Protein AF-A0A6J6ZXG2-F1 (afdb_monomer)

pLDDT: mean 85.31, std 15.91, range [38.53, 98.56]

Radius of gyration: 16.5 Å; Cα contacts (8 Å, |Δi|>4): 169; chains: 1; bounding box: 36×50×35 Å

InterPro domains:
  IPR010708 5'(3')-deoxyribonucleotidase [PF06941] (1-113)
  IPR023214 HAD superfamily [G3DSA:3.40.50.1000] (1-122)
  IPR036412 HAD-like superfamily [SSF56784] (2-113)

Structure (mmCIF, N/CA/C/O backbone):
data_AF-A0A6J6ZXG2-F1
#
_entry.id   AF-A0A6J6ZXG2-F1
#
loop_
_atom_site.group_PDB
_atom_site.id
_atom_site.type_symbol
_atom_site.label_atom_id
_atom_site.label_alt_id
_atom_site.label_comp_id
_atom_site.label_asym_id
_atom_site.label_entity_id
_atom_site.label_seq_id
_atom_site.pdbx_PDB_ins_code
_atom_site.Cartn_x
_atom_site.Cartn_y
_atom_site.Cartn_z
_atom_site.occupancy
_atom_site.B_iso_or_equiv
_atom_site.auth_seq_id
_atom_site.auth_comp_id
_atom_site.auth_asym_id
_atom_site.auth_atom_id
_atom_site.pdbx_PDB_model_num
ATOM 1 N N . MET A 1 1 ? 4.077 7.804 -15.027 1.00 80.56 1 MET A N 1
ATOM 2 C CA . MET A 1 1 ? 2.765 7.147 -14.820 1.00 80.56 1 MET A CA 1
ATOM 3 C C . MET A 1 1 ? 1.896 8.052 -13.951 1.00 80.56 1 MET A C 1
ATOM 5 O O . MET A 1 1 ? 2.449 8.651 -13.032 1.00 80.56 1 MET A O 1
ATOM 9 N N . PRO A 1 2 ? 0.600 8.247 -14.235 1.00 90.69 2 PRO A N 1
ATOM 10 C CA . PRO A 1 2 ? -0.290 8.918 -13.288 1.00 90.69 2 PRO A CA 1
ATOM 11 C C . PRO A 1 2 ? -0.498 8.045 -12.041 1.00 90.69 2 PRO A C 1
ATOM 13 O O . PRO A 1 2 ? -0.442 6.820 -12.131 1.00 90.69 2 PRO A O 1
ATOM 16 N N . ALA A 1 3 ? -0.691 8.671 -10.882 1.00 93.00 3 ALA A N 1
ATOM 17 C CA . ALA A 1 3 ? -1.153 7.956 -9.695 1.00 93.00 3 ALA A CA 1
ATOM 18 C C . ALA A 1 3 ? -2.646 7.631 -9.851 1.00 93.00 3 ALA A C 1
ATOM 20 O O . ALA A 1 3 ? -3.357 8.350 -10.556 1.00 93.00 3 ALA A O 1
ATOM 21 N N . LEU A 1 4 ? -3.104 6.556 -9.208 1.00 94.56 4 LEU A N 1
ATOM 22 C CA . LEU A 1 4 ? -4.536 6.276 -9.103 1.00 94.56 4 LEU A CA 1
ATOM 23 C C . LEU A 1 4 ? -5.219 7.394 -8.310 1.00 94.56 4 LEU A C 1
ATOM 25 O O . LEU A 1 4 ? -4.625 7.972 -7.402 1.00 94.56 4 LEU A O 1
ATOM 29 N N . GLU A 1 5 ? -6.462 7.701 -8.654 1.00 95.88 5 GLU A N 1
ATOM 30 C CA . GLU A 1 5 ? -7.222 8.749 -7.977 1.00 95.88 5 GLU A CA 1
ATOM 31 C C . GLU A 1 5 ? -7.366 8.454 -6.474 1.00 95.88 5 GLU A C 1
ATOM 33 O O . GLU A 1 5 ? -7.601 7.312 -6.072 1.00 95.88 5 GLU A O 1
ATOM 38 N N . GLY A 1 6 ? -7.173 9.481 -5.642 1.00 95.69 6 GLY A N 1
ATOM 39 C CA . GLY A 1 6 ? -7.339 9.407 -4.187 1.00 95.69 6 GLY A CA 1
ATOM 40 C C . GLY A 1 6 ? -6.276 8.610 -3.419 1.00 95.69 6 GLY A C 1
ATOM 41 O O . GLY A 1 6 ? -6.332 8.585 -2.193 1.00 95.69 6 GLY A O 1
ATOM 42 N N . VAL A 1 7 ? -5.294 7.986 -4.087 1.00 97.19 7 VAL A N 1
ATOM 43 C CA . VAL A 1 7 ? -4.302 7.121 -3.415 1.00 97.19 7 VAL A CA 1
ATOM 44 C C . VAL A 1 7 ? -3.471 7.853 -2.367 1.00 97.19 7 VAL A C 1
ATOM 46 O O . VAL A 1 7 ? -3.298 7.348 -1.262 1.00 97.19 7 VAL A O 1
ATOM 49 N N . SER A 1 8 ? -2.959 9.041 -2.699 1.00 96.94 8 SER A N 1
ATOM 50 C CA . SER A 1 8 ? -2.106 9.808 -1.788 1.00 96.94 8 SER A CA 1
ATOM 51 C C . SER A 1 8 ? -2.895 10.200 -0.539 1.00 96.94 8 SER A C 1
ATOM 53 O O . SER A 1 8 ? -2.462 9.916 0.575 1.00 96.94 8 SER A O 1
ATOM 55 N N . ASP A 1 9 ? -4.098 10.745 -0.724 1.00 96.56 9 ASP A N 1
ATOM 56 C CA . ASP A 1 9 ? -4.957 11.178 0.376 1.00 96.56 9 ASP A CA 1
ATOM 57 C C . ASP A 1 9 ? -5.374 10.030 1.297 1.00 96.56 9 ASP A C 1
ATOM 59 O O . ASP A 1 9 ? -5.285 10.167 2.517 1.00 96.56 9 ASP A O 1
ATOM 63 N N . ALA A 1 10 ? -5.791 8.897 0.725 1.00 97.25 10 ALA A N 1
ATOM 64 C CA . ALA A 1 10 ? -6.176 7.714 1.489 1.00 97.25 10 ALA A CA 1
ATOM 65 C C . ALA A 1 10 ? -5.000 7.177 2.315 1.00 97.25 10 ALA A C 1
ATOM 67 O O . ALA A 1 10 ? -5.130 6.935 3.514 1.00 97.25 10 ALA A O 1
ATOM 68 N N . LEU A 1 11 ? -3.820 7.046 1.702 1.00 97.06 11 LEU A N 1
ATOM 69 C CA . LEU A 1 11 ? -2.632 6.556 2.398 1.00 97.06 11 LEU A CA 1
ATOM 70 C C . LEU A 1 11 ? -2.146 7.528 3.483 1.00 97.06 11 LEU A C 1
ATOM 72 O O . LEU A 1 11 ? -1.663 7.073 4.520 1.00 97.06 11 LEU A O 1
ATOM 76 N N . TRP A 1 12 ? -2.294 8.844 3.295 1.00 96.25 12 TRP A N 1
ATOM 77 C CA . TRP A 1 12 ? -1.986 9.821 4.343 1.00 96.25 12 TRP A CA 1
ATOM 78 C C . TRP A 1 12 ? -2.951 9.732 5.515 1.00 96.25 12 TRP A C 1
ATOM 80 O O . TRP A 1 12 ? -2.485 9.685 6.649 1.00 96.25 12 TRP A O 1
ATOM 90 N N . ARG A 1 13 ? -4.263 9.634 5.266 1.00 94.94 13 ARG A N 1
ATOM 91 C CA . ARG A 1 13 ? -5.254 9.450 6.339 1.00 94.94 13 ARG A CA 1
ATOM 92 C C . ARG A 1 13 ? -4.998 8.170 7.132 1.00 94.94 13 ARG A C 1
ATOM 94 O O . ARG A 1 13 ? -4.967 8.215 8.358 1.00 94.94 13 ARG A O 1
ATOM 101 N N . LEU A 1 14 ? -4.711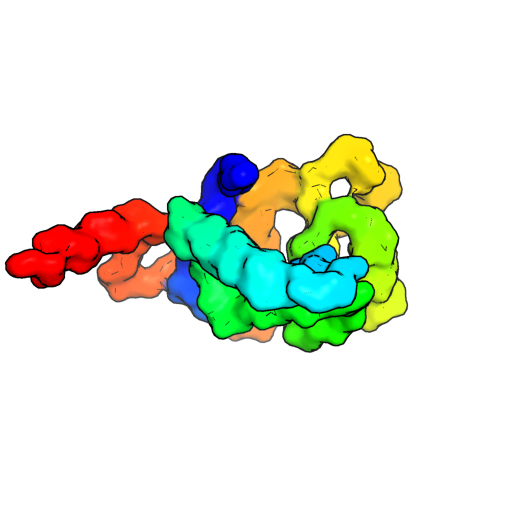 7.062 6.448 1.00 95.56 14 LEU A N 1
ATOM 102 C CA . LEU A 1 14 ? -4.324 5.807 7.097 1.00 95.56 14 LEU A CA 1
ATOM 103 C C . LEU A 1 14 ? -3.026 5.960 7.905 1.00 95.56 14 LEU A C 1
ATOM 105 O O . LEU A 1 14 ? -2.964 5.532 9.056 1.00 95.56 14 LEU A O 1
ATOM 109 N N . SER A 1 15 ? -2.000 6.606 7.341 1.00 94.56 15 SER A N 1
ATOM 110 C CA . SER A 1 15 ? -0.741 6.855 8.051 1.00 94.56 15 SER A CA 1
ATOM 111 C C . SER A 1 15 ? -0.930 7.744 9.282 1.00 94.56 15 SER A C 1
ATOM 113 O O . SER A 1 15 ? -0.265 7.511 10.290 1.00 94.56 15 SER A O 1
ATOM 115 N N . ASP A 1 16 ? -1.778 8.768 9.206 1.00 91.25 16 ASP A N 1
ATOM 116 C CA . ASP A 1 16 ? -2.064 9.678 10.320 1.00 91.25 16 ASP A CA 1
ATOM 117 C C . ASP A 1 16 ? -2.882 8.983 11.413 1.00 91.25 16 ASP A C 1
ATOM 119 O O . ASP A 1 16 ? -2.684 9.250 12.595 1.00 91.25 16 ASP A O 1
ATOM 123 N N . ALA A 1 17 ? -3.730 8.024 11.041 1.00 89.44 17 ALA A N 1
ATOM 124 C CA . ALA A 1 17 ? -4.425 7.143 11.974 1.00 89.44 17 ALA A CA 1
ATOM 125 C C . ALA A 1 17 ? -3.525 6.032 12.565 1.00 89.44 17 ALA A C 1
ATOM 127 O O . ALA A 1 17 ? -3.983 5.212 13.360 1.00 89.44 17 ALA A O 1
ATOM 128 N N . GLY A 1 18 ? -2.234 6.005 12.212 1.00 90.81 18 GLY A N 1
ATOM 129 C CA . GLY A 1 18 ? -1.239 5.095 12.784 1.00 90.81 18 GLY A CA 1
ATOM 130 C C . GLY A 1 18 ? -1.018 3.796 12.007 1.00 90.81 18 GLY A C 1
ATOM 131 O O . GLY A 1 18 ? -0.280 2.933 12.481 1.00 90.81 18 GLY A O 1
ATOM 132 N N . VAL A 1 19 ? -1.600 3.642 10.813 1.00 94.31 19 VAL A N 1
ATOM 133 C CA . VAL A 1 19 ? -1.341 2.479 9.951 1.00 94.31 19 VAL A CA 1
ATOM 134 C C . VAL A 1 19 ? 0.076 2.556 9.382 1.00 94.31 19 VAL A C 1
ATOM 136 O O . VAL A 1 19 ? 0.489 3.560 8.797 1.00 94.31 19 VAL A O 1
ATOM 139 N N . TRP A 1 20 ? 0.833 1.467 9.519 1.00 94.94 20 TRP A N 1
ATOM 140 C CA . TRP A 1 20 ? 2.178 1.361 8.960 1.00 94.94 20 TRP A CA 1
ATOM 141 C C . TRP A 1 20 ? 2.128 1.010 7.468 1.00 94.94 20 TRP A C 1
ATOM 143 O O . TRP A 1 20 ? 1.871 -0.133 7.093 1.00 94.94 20 TRP A O 1
ATOM 153 N N . ILE A 1 21 ? 2.395 1.988 6.601 1.00 96.12 21 ILE A N 1
ATOM 154 C CA . ILE A 1 21 ? 2.360 1.789 5.146 1.00 96.12 21 ILE A CA 1
ATOM 155 C C . ILE A 1 21 ? 3.712 1.281 4.631 1.00 96.12 21 ILE A C 1
ATOM 157 O O . ILE A 1 21 ? 4.736 1.957 4.766 1.00 96.12 21 ILE A O 1
ATOM 161 N N . ARG A 1 22 ? 3.710 0.110 3.983 1.00 95.25 22 ARG A N 1
ATOM 162 C CA . ARG A 1 22 ? 4.871 -0.481 3.299 1.00 95.25 22 ARG A CA 1
ATOM 163 C C . ARG A 1 22 ? 4.575 -0.676 1.815 1.00 95.25 22 ARG A C 1
ATOM 165 O O . ARG A 1 22 ? 3.587 -1.310 1.456 1.00 95.25 22 ARG A O 1
ATOM 172 N N . ILE A 1 23 ? 5.463 -0.188 0.951 1.00 94.94 23 ILE A N 1
ATOM 173 C CA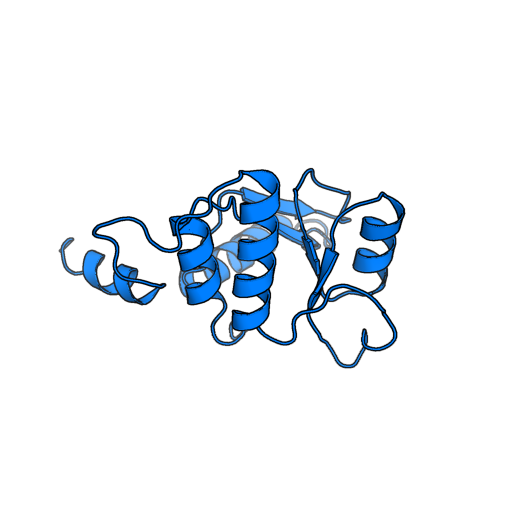 . ILE A 1 23 ? 5.377 -0.394 -0.498 1.00 94.94 23 ILE A CA 1
ATOM 174 C C . ILE A 1 23 ? 6.200 -1.623 -0.880 1.00 94.94 23 ILE A C 1
ATOM 176 O O . ILE A 1 23 ? 7.405 -1.677 -0.648 1.00 94.94 23 ILE A O 1
ATOM 180 N N . VAL A 1 24 ? 5.561 -2.612 -1.503 1.00 91.75 24 VAL A N 1
ATOM 181 C CA . VAL A 1 24 ? 6.213 -3.852 -1.949 1.00 91.75 24 VAL A CA 1
ATOM 182 C C . VAL A 1 24 ? 6.149 -3.942 -3.466 1.00 91.75 24 VAL A C 1
ATOM 184 O O . VAL A 1 24 ? 5.068 -4.032 -4.048 1.00 91.75 24 VAL A O 1
ATOM 187 N N . THR A 1 25 ? 7.304 -3.942 -4.138 1.00 88.56 25 THR A N 1
ATOM 188 C CA . THR A 1 25 ? 7.342 -3.893 -5.604 1.00 88.56 25 THR A CA 1
ATOM 189 C C . THR A 1 25 ? 8.315 -4.892 -6.228 1.00 88.56 25 THR A C 1
ATOM 191 O O . THR A 1 25 ? 9.438 -5.101 -5.765 1.00 88.56 25 THR A O 1
ATOM 194 N N . HIS A 1 26 ? 7.869 -5.514 -7.321 1.00 83.31 26 HIS A N 1
ATOM 195 C CA . HIS A 1 26 ? 8.642 -6.479 -8.095 1.00 83.31 26 HIS A CA 1
ATOM 196 C C . HIS A 1 26 ? 9.358 -5.782 -9.256 1.00 83.31 26 HIS A C 1
ATOM 198 O O . HIS A 1 26 ? 8.913 -5.843 -10.401 1.00 83.31 26 HIS A O 1
ATOM 204 N N . ARG A 1 27 ? 10.422 -5.036 -8.948 1.00 80.50 27 ARG A N 1
ATOM 205 C CA . ARG A 1 27 ? 11.105 -4.185 -9.939 1.00 80.50 27 ARG A CA 1
ATOM 206 C C . ARG A 1 27 ? 12.572 -4.539 -10.183 1.00 80.50 27 ARG A C 1
ATOM 208 O O . ARG A 1 27 ? 13.128 -4.088 -11.176 1.00 80.50 27 ARG A O 1
ATOM 215 N N . LEU A 1 28 ? 13.193 -5.402 -9.376 1.00 80.56 28 LEU A N 1
ATOM 216 C CA . LEU A 1 28 ? 14.591 -5.827 -9.581 1.00 80.56 28 LEU A CA 1
ATOM 217 C C . LEU A 1 28 ? 14.690 -6.994 -10.576 1.00 80.56 28 LEU A C 1
ATOM 219 O O . LEU A 1 28 ? 15.138 -8.083 -10.231 1.00 80.56 28 LEU A O 1
ATOM 223 N N . VAL A 1 29 ? 14.200 -6.776 -11.799 1.00 72.88 29 VAL A N 1
ATOM 224 C CA . VAL A 1 29 ? 14.062 -7.823 -12.830 1.00 72.88 29 VAL A CA 1
ATOM 225 C C . VAL A 1 29 ? 15.160 -7.790 -13.901 1.00 72.88 29 VAL A C 1
ATOM 227 O O . VAL A 1 29 ? 15.253 -8.715 -14.706 1.00 72.88 29 VAL A O 1
ATOM 230 N N . THR A 1 30 ? 16.011 -6.758 -13.923 1.00 74.38 30 THR A N 1
ATOM 231 C CA . THR A 1 30 ? 17.108 -6.611 -14.894 1.00 74.38 30 THR A CA 1
ATOM 232 C C . THR A 1 30 ? 18.462 -6.451 -14.210 1.00 74.38 30 THR A C 1
ATOM 234 O O . THR A 1 30 ? 18.643 -5.637 -13.306 1.00 74.38 30 THR A O 1
ATOM 237 N N . HIS A 1 31 ? 19.455 -7.200 -14.690 1.00 70.56 31 HIS A N 1
ATOM 238 C CA . HIS A 1 31 ? 20.833 -7.068 -14.228 1.00 70.56 31 HIS A CA 1
ATOM 239 C C . HIS A 1 31 ? 21.380 -5.674 -14.573 1.00 70.56 31 HIS A C 1
ATOM 241 O O . HIS A 1 31 ? 21.143 -5.171 -15.670 1.00 70.56 31 HIS A O 1
ATOM 247 N N . TRP A 1 32 ? 22.131 -5.074 -13.644 1.00 71.25 32 TRP A N 1
ATOM 248 C CA . TRP A 1 32 ? 22.839 -3.791 -13.813 1.00 71.25 32 TRP A CA 1
ATOM 249 C C . TRP A 1 32 ? 21.958 -2.537 -13.987 1.00 71.25 32 TRP A C 1
ATOM 251 O O . TRP A 1 32 ? 22.495 -1.443 -14.123 1.00 71.25 32 TRP A O 1
ATOM 261 N N . GLY A 1 33 ? 20.625 -2.664 -13.910 1.00 80.25 33 GLY A N 1
ATOM 262 C CA . GLY A 1 33 ? 19.669 -1.545 -13.981 1.00 80.25 33 GLY A CA 1
ATOM 263 C C . GLY A 1 33 ? 19.083 -1.103 -12.634 1.00 80.25 33 GLY A C 1
ATOM 264 O O . GLY A 1 33 ? 18.276 -0.179 -12.588 1.00 80.25 33 GLY A O 1
ATOM 265 N N . HIS A 1 34 ? 19.464 -1.756 -11.530 1.00 83.50 34 HIS A N 1
ATOM 266 C CA . HIS A 1 34 ? 18.809 -1.573 -10.230 1.00 83.50 34 HIS A CA 1
ATOM 267 C C . HIS A 1 34 ? 18.862 -0.134 -9.711 1.00 83.50 34 HIS A C 1
ATOM 269 O O . HIS A 1 34 ? 17.858 0.345 -9.201 1.00 83.50 34 HIS A O 1
ATOM 275 N N . ALA A 1 35 ? 19.998 0.558 -9.862 1.00 86.00 35 ALA A N 1
ATOM 276 C CA . ALA A 1 35 ? 20.144 1.931 -9.378 1.00 86.00 35 ALA A CA 1
ATOM 277 C C . ALA A 1 35 ? 19.110 2.870 -10.017 1.00 86.00 35 ALA A C 1
ATOM 279 O O . ALA A 1 35 ? 18.425 3.590 -9.300 1.00 86.00 35 ALA A O 1
ATOM 280 N N . LEU A 1 36 ? 18.947 2.780 -11.341 1.00 87.25 36 LEU A N 1
ATOM 281 C CA . LEU A 1 36 ? 17.986 3.587 -12.091 1.00 87.25 36 LEU A CA 1
ATOM 282 C C . LEU A 1 36 ? 16.539 3.222 -11.736 1.00 87.25 36 LEU A C 1
ATOM 284 O O . LEU A 1 36 ? 15.705 4.084 -11.507 1.00 87.25 36 LEU A O 1
ATOM 288 N N . ILE A 1 37 ? 16.234 1.927 -11.639 1.00 87.62 37 ILE A N 1
ATOM 289 C CA . ILE A 1 37 ? 14.882 1.460 -11.304 1.00 87.62 37 ILE A C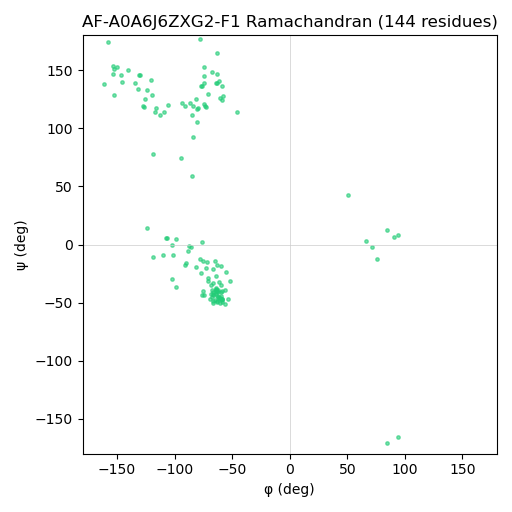A 1
ATOM 290 C C . ILE A 1 37 ? 14.458 1.921 -9.905 1.00 87.62 37 ILE A C 1
ATOM 292 O O . ILE A 1 37 ? 13.293 2.271 -9.689 1.00 87.62 37 ILE A O 1
ATOM 296 N N . VAL A 1 38 ? 15.389 1.874 -8.952 1.00 89.81 38 VAL A N 1
ATOM 297 C CA . VAL A 1 38 ? 15.153 2.326 -7.584 1.00 89.81 38 VAL A CA 1
ATOM 298 C C . VAL A 1 38 ? 14.931 3.834 -7.569 1.00 89.81 38 VAL A C 1
ATOM 300 O O . VAL A 1 38 ? 13.900 4.251 -7.042 1.00 89.81 38 VAL A O 1
ATOM 303 N N . SER A 1 39 ? 15.816 4.629 -8.188 1.00 91.56 39 SER A N 1
ATOM 304 C CA . SER A 1 39 ? 15.657 6.089 -8.236 1.00 91.56 39 SER A CA 1
ATOM 305 C C . SER A 1 39 ? 14.349 6.491 -8.908 1.00 91.56 39 SER A C 1
ATOM 307 O O . SER A 1 39 ? 13.554 7.186 -8.293 1.00 91.56 39 SER A O 1
ATOM 309 N N . ASP A 1 40 ? 14.041 5.942 -10.086 1.00 91.69 40 ASP A N 1
ATOM 310 C CA . ASP A 1 40 ? 12.818 6.273 -10.828 1.00 91.69 40 ASP A CA 1
ATOM 311 C C . ASP A 1 40 ? 11.547 5.966 -10.024 1.00 91.69 40 ASP A C 1
ATOM 313 O O . ASP A 1 40 ? 10.529 6.650 -10.146 1.00 91.69 40 ASP A O 1
ATOM 317 N N . THR A 1 41 ? 11.578 4.904 -9.214 1.00 91.75 41 THR A N 1
ATOM 318 C CA . THR A 1 41 ? 10.437 4.524 -8.376 1.00 91.75 41 THR A CA 1
ATOM 319 C C . THR A 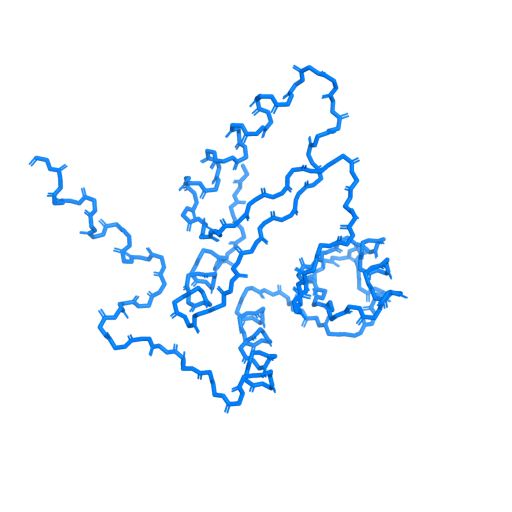1 41 ? 10.291 5.464 -7.182 1.00 91.75 41 THR A C 1
ATOM 321 O O . THR A 1 41 ? 9.169 5.867 -6.880 1.00 91.75 41 THR A O 1
ATOM 324 N N . VAL A 1 42 ? 11.393 5.820 -6.517 1.00 94.06 42 VAL A N 1
ATOM 325 C CA . VAL A 1 42 ? 11.382 6.751 -5.378 1.00 94.06 42 VAL A CA 1
ATOM 326 C C . VAL A 1 42 ? 10.989 8.154 -5.838 1.00 94.06 42 VAL A C 1
ATOM 328 O O . VAL A 1 42 ? 10.038 8.710 -5.298 1.00 94.06 42 VAL A O 1
ATOM 331 N N . ASP A 1 43 ? 11.602 8.661 -6.908 1.00 95.50 43 ASP A N 1
ATOM 332 C CA . ASP A 1 43 ? 11.285 9.968 -7.493 1.00 95.50 43 ASP A CA 1
ATOM 333 C C . ASP A 1 43 ? 9.799 10.065 -7.861 1.00 95.50 43 ASP A C 1
ATOM 335 O O . ASP A 1 43 ? 9.149 11.094 -7.665 1.00 95.50 43 ASP A O 1
ATOM 339 N N . TRP A 1 44 ? 9.225 8.972 -8.375 1.00 95.12 44 TRP A N 1
ATOM 340 C CA . TRP A 1 44 ? 7.800 8.912 -8.670 1.00 95.12 44 TRP A CA 1
ATOM 341 C C . TRP A 1 44 ? 6.928 8.965 -7.409 1.00 95.12 44 TRP A C 1
ATOM 343 O O . TRP A 1 44 ? 5.909 9.656 -7.421 1.00 95.12 44 TRP A O 1
ATOM 353 N N . LEU A 1 45 ? 7.295 8.252 -6.339 1.00 96.00 45 LEU A N 1
ATOM 354 C CA . LEU A 1 45 ? 6.555 8.269 -5.070 1.00 96.00 45 LEU A CA 1
ATOM 355 C C . LEU A 1 45 ? 6.586 9.662 -4.433 1.00 96.00 45 LEU A C 1
ATOM 357 O O . LEU A 1 45 ? 5.537 10.152 -4.010 1.00 96.00 45 LEU A O 1
ATOM 361 N N . ASP A 1 46 ? 7.744 10.320 -4.452 1.00 94.56 46 ASP A N 1
ATOM 362 C CA . ASP A 1 46 ? 7.933 11.669 -3.918 1.00 94.56 46 ASP A CA 1
ATOM 363 C C . ASP A 1 46 ? 7.124 12.694 -4.719 1.00 94.56 46 ASP A C 1
ATOM 365 O O . ASP A 1 46 ? 6.334 13.458 -4.158 1.00 94.56 46 ASP A O 1
ATOM 369 N N . ALA A 1 47 ? 7.212 12.643 -6.053 1.00 94.94 47 ALA A N 1
ATOM 370 C CA . ALA A 1 47 ? 6.448 13.515 -6.947 1.00 94.94 47 ALA A CA 1
ATOM 371 C C . ALA A 1 47 ? 4.923 13.314 -6.854 1.00 94.94 47 ALA A C 1
ATOM 373 O O . ALA A 1 47 ? 4.157 14.152 -7.338 1.00 94.94 47 ALA A O 1
ATOM 374 N N . LYS A 1 48 ? 4.468 12.189 -6.292 1.00 95.75 48 LYS A N 1
ATOM 375 C CA . LYS A 1 48 ? 3.052 11.880 -6.042 1.00 95.75 48 LYS A CA 1
ATOM 376 C C . LYS A 1 48 ? 2.666 11.966 -4.571 1.00 95.75 48 LYS A C 1
ATOM 378 O O . LYS A 1 48 ? 1.527 11.644 -4.242 1.00 95.75 48 LYS A O 1
ATOM 383 N N . SER A 1 49 ? 3.585 12.411 -3.714 1.00 96.12 49 SER A N 1
ATOM 384 C CA . SER A 1 49 ? 3.371 12.562 -2.277 1.00 96.12 49 SER A CA 1
ATOM 385 C C . SER A 1 49 ? 2.799 11.292 -1.641 1.00 96.12 49 SER A C 1
ATOM 387 O O . SER A 1 49 ? 1.857 11.354 -0.854 1.00 96.12 49 SER A O 1
ATOM 389 N N . ILE A 1 50 ? 3.316 10.121 -2.018 1.00 96.88 50 ILE A N 1
ATOM 390 C CA . ILE A 1 50 ? 2.860 8.838 -1.474 1.00 96.88 50 ILE A CA 1
ATOM 391 C C . ILE A 1 50 ? 3.587 8.571 -0.154 1.00 96.88 50 ILE A C 1
ATOM 393 O O . ILE A 1 50 ? 4.811 8.447 -0.168 1.00 96.88 50 ILE A O 1
ATOM 397 N N . PRO A 1 51 ? 2.880 8.449 0.983 1.00 95.75 51 PRO A N 1
ATOM 398 C CA . PRO A 1 51 ? 3.530 8.131 2.241 1.00 95.75 51 PRO A CA 1
ATOM 399 C C . PRO A 1 51 ? 3.890 6.649 2.291 1.00 95.75 51 PRO A C 1
ATOM 401 O O . PRO A 1 51 ? 3.087 5.775 1.965 1.00 95.75 51 PRO A O 1
ATOM 404 N N . TYR A 1 52 ? 5.096 6.359 2.762 1.00 94.94 52 TYR A N 1
ATOM 405 C CA . TYR A 1 52 ? 5.525 5.016 3.118 1.00 94.94 52 TYR A CA 1
ATOM 406 C C . TYR A 1 52 ? 6.549 5.089 4.248 1.00 94.94 52 TYR A C 1
ATOM 408 O O . TYR A 1 52 ? 7.229 6.098 4.437 1.00 94.94 52 TYR A O 1
ATOM 416 N N . ARG A 1 53 ? 6.619 4.027 5.046 1.00 91.44 53 ARG A N 1
ATOM 417 C CA . ARG A 1 53 ? 7.648 3.833 6.074 1.00 91.44 53 ARG A CA 1
ATOM 418 C C . ARG A 1 53 ? 8.758 2.925 5.571 1.00 91.44 53 ARG A C 1
ATOM 420 O O . ARG A 1 53 ? 9.923 3.193 5.827 1.00 91.44 53 ARG A O 1
ATOM 427 N N . ASP A 1 54 ? 8.380 1.921 4.784 1.00 91.31 54 ASP A N 1
ATOM 428 C CA . ASP A 1 54 ? 9.303 0.989 4.151 1.00 91.31 54 ASP A CA 1
ATOM 429 C C . ASP A 1 54 ? 8.991 0.855 2.661 1.00 91.31 54 ASP A C 1
ATOM 431 O O . ASP A 1 54 ? 7.825 0.841 2.251 1.00 91.31 54 ASP A O 1
ATOM 435 N N . ILE A 1 55 ? 10.036 0.672 1.858 1.00 92.31 55 ILE A N 1
ATOM 436 C CA . ILE A 1 55 ? 9.926 0.244 0.466 1.00 92.31 55 ILE A CA 1
ATOM 437 C C . ILE A 1 55 ? 10.797 -0.991 0.240 1.00 92.31 55 ILE A C 1
ATOM 439 O O . ILE A 1 55 ? 11.994 -0.996 0.525 1.00 92.31 55 ILE A O 1
ATOM 443 N N . CYS A 1 56 ? 10.191 -2.058 -0.273 1.00 89.50 56 CYS A N 1
ATOM 444 C CA . CYS A 1 56 ? 10.866 -3.319 -0.545 1.00 89.50 56 CYS A CA 1
ATOM 445 C C . CYS A 1 56 ? 10.925 -3.564 -2.054 1.00 89.50 56 CYS A C 1
ATOM 447 O O . CYS A 1 56 ? 9.908 -3.837 -2.698 1.00 89.50 56 CYS A O 1
ATOM 449 N N . PHE A 1 57 ? 12.137 -3.504 -2.604 1.00 86.00 57 PHE A N 1
ATOM 450 C CA . PHE A 1 57 ? 12.430 -3.876 -3.983 1.00 86.00 57 PHE A CA 1
ATOM 451 C C . PHE A 1 57 ? 12.817 -5.348 -4.047 1.00 86.00 57 PHE A C 1
ATOM 453 O O . PHE A 1 57 ? 13.800 -5.762 -3.434 1.00 86.00 57 PHE A O 1
ATOM 460 N N . LEU A 1 58 ? 12.048 -6.147 -4.785 1.00 80.88 58 LEU A N 1
ATOM 461 C CA . LEU A 1 58 ? 12.215 -7.597 -4.787 1.00 80.88 58 LEU A CA 1
ATOM 462 C C . LEU A 1 58 ? 12.289 -8.143 -6.220 1.00 80.88 58 LEU A C 1
ATOM 464 O O . LEU A 1 58 ? 11.638 -7.623 -7.126 1.00 80.88 58 LEU A O 1
ATOM 468 N N . GLY A 1 59 ? 13.084 -9.199 -6.419 1.00 67.38 59 GLY A N 1
ATOM 469 C CA . GLY A 1 59 ? 13.173 -9.947 -7.687 1.00 67.38 59 GLY A CA 1
ATOM 470 C C . GLY A 1 59 ? 12.160 -11.095 -7.812 1.00 67.38 59 GLY A C 1
ATOM 471 O O . GLY A 1 59 ? 12.087 -11.740 -8.848 1.00 67.38 59 GLY A O 1
ATOM 472 N N . ARG A 1 60 ? 11.412 -11.365 -6.735 1.00 64.62 60 ARG A N 1
ATOM 473 C CA . ARG A 1 60 ? 10.129 -12.092 -6.620 1.00 64.62 60 ARG A CA 1
ATOM 474 C C . ARG A 1 60 ? 9.451 -11.513 -5.379 1.00 64.62 60 ARG A C 1
ATOM 476 O O . ARG A 1 60 ? 10.193 -11.114 -4.498 1.00 64.62 60 ARG A O 1
ATOM 483 N N . LYS A 1 61 ? 8.124 -11.466 -5.243 1.00 64.88 61 LYS A N 1
ATOM 484 C CA . LYS A 1 61 ? 7.489 -11.053 -3.972 1.00 64.88 61 LYS A CA 1
ATOM 485 C C . LYS A 1 61 ? 7.395 -12.261 -3.015 1.00 64.88 61 LYS A C 1
ATOM 487 O O . LYS A 1 61 ? 6.444 -13.032 -3.149 1.00 64.88 61 LYS A O 1
ATOM 492 N N . PRO A 1 62 ? 8.363 -12.526 -2.107 1.00 65.75 62 PRO A N 1
ATOM 493 C CA . PRO A 1 62 ? 8.075 -13.360 -0.953 1.00 65.75 62 PRO A CA 1
ATOM 494 C C . PRO A 1 62 ? 7.013 -12.668 -0.096 1.00 65.75 62 PRO A C 1
ATOM 496 O O . PRO A 1 62 ? 6.741 -11.477 -0.236 1.00 65.75 62 PRO A O 1
ATOM 499 N N . GLU A 1 63 ? 6.435 -13.440 0.805 1.00 62.44 63 GLU A N 1
ATOM 500 C CA . GLU A 1 63 ? 5.618 -12.879 1.869 1.00 62.44 63 GLU A CA 1
ATOM 501 C C . GLU A 1 63 ? 6.490 -11.991 2.749 1.00 62.44 63 GLU A C 1
ATOM 503 O O . GLU A 1 63 ? 7.650 -12.313 3.025 1.00 62.44 63 GLU A O 1
ATOM 508 N N . ILE A 1 64 ? 5.923 -10.861 3.144 1.00 70.94 64 ILE A N 1
ATOM 509 C CA . ILE A 1 64 ? 6.540 -9.893 4.035 1.00 70.94 64 ILE A CA 1
ATOM 510 C C . ILE A 1 64 ? 5.528 -9.668 5.142 1.00 70.94 64 ILE A C 1
ATOM 512 O O . ILE A 1 64 ? 4.442 -9.199 4.847 1.00 70.94 64 ILE A O 1
ATOM 516 N N . GLU A 1 65 ? 5.888 -9.960 6.388 1.00 80.75 65 GLU A N 1
ATOM 517 C CA . GLU A 1 65 ? 4.995 -9.823 7.543 1.00 80.75 65 GLU A CA 1
ATOM 518 C C . GLU A 1 65 ? 4.233 -8.480 7.527 1.00 80.75 65 GLU A C 1
ATOM 520 O O . GLU A 1 65 ? 4.838 -7.402 7.591 1.00 80.75 65 GLU A O 1
ATOM 525 N N . ALA A 1 66 ? 2.911 -8.576 7.360 1.00 89.50 66 ALA A N 1
ATOM 526 C CA . ALA A 1 66 ? 1.954 -7.478 7.299 1.00 89.50 66 ALA A CA 1
ATOM 527 C C . ALA A 1 66 ? 0.577 -7.983 7.756 1.00 89.50 66 ALA A C 1
ATOM 529 O O . ALA A 1 66 ? 0.214 -9.128 7.484 1.00 89.50 66 ALA A O 1
ATOM 530 N N . ASP A 1 67 ? -0.209 -7.126 8.411 1.00 93.62 67 ASP A N 1
ATOM 531 C CA . ASP A 1 67 ? -1.561 -7.485 8.859 1.00 93.62 67 ASP A CA 1
ATOM 532 C C . ASP A 1 67 ? -2.566 -7.624 7.706 1.00 93.62 67 ASP A C 1
ATOM 534 O O . ASP A 1 67 ? -3.523 -8.394 7.810 1.00 93.62 67 ASP A O 1
ATOM 538 N N . ALA A 1 68 ? -2.356 -6.887 6.612 1.00 95.44 68 ALA A N 1
ATOM 539 C CA . ALA A 1 68 ? -3.167 -6.948 5.404 1.00 95.44 68 ALA A CA 1
ATOM 540 C C . ALA A 1 68 ? -2.365 -6.522 4.165 1.00 95.44 68 ALA A C 1
ATOM 542 O O . ALA A 1 68 ? -1.435 -5.718 4.252 1.00 95.44 68 ALA A O 1
ATOM 543 N N . TYR A 1 69 ? -2.767 -7.035 3.002 1.00 96.50 69 TYR A N 1
ATOM 544 C CA . TYR A 1 69 ? -2.175 -6.719 1.701 1.00 96.50 69 TYR A CA 1
ATOM 545 C C . TYR A 1 69 ? -3.223 -6.117 0.768 1.00 96.50 69 TYR A C 1
ATOM 547 O O . TYR A 1 69 ? -4.351 -6.602 0.722 1.00 96.50 69 TYR A O 1
ATOM 555 N N . VAL A 1 70 ? -2.828 -5.120 -0.026 1.00 97.69 70 VAL A N 1
ATOM 556 C CA . VAL A 1 70 ? -3.606 -4.610 -1.166 1.00 97.69 70 VAL A CA 1
ATOM 557 C C . VAL A 1 70 ? -2.877 -5.027 -2.440 1.00 97.69 70 VAL A C 1
ATOM 559 O O . VAL A 1 70 ? -1.751 -4.592 -2.674 1.00 97.69 70 VAL A O 1
ATOM 562 N N . GLU A 1 71 ? -3.484 -5.902 -3.239 1.00 96.06 71 GLU A N 1
ATOM 563 C CA . GLU A 1 71 ? -2.843 -6.500 -4.417 1.00 96.06 71 GLU A CA 1
ATOM 564 C C . GLU A 1 71 ? -3.870 -6.726 -5.531 1.00 96.06 71 GLU A C 1
ATOM 566 O O . GLU A 1 71 ? -4.999 -7.145 -5.278 1.00 96.06 71 GLU A O 1
ATOM 571 N N . ASP A 1 72 ? -3.477 -6.456 -6.773 1.00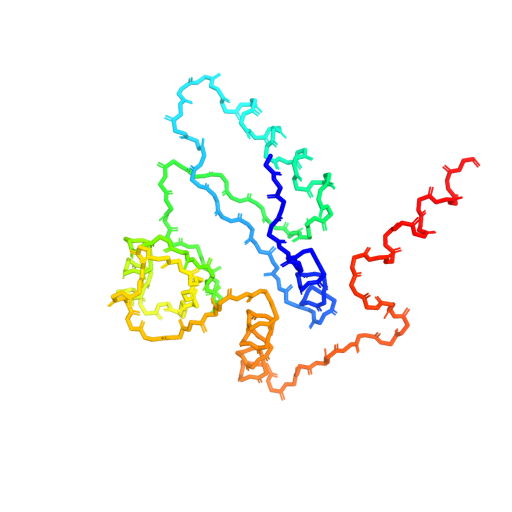 96.75 72 ASP A N 1
ATOM 572 C CA . ASP A 1 72 ? -4.310 -6.641 -7.959 1.00 96.75 72 ASP A CA 1
ATOM 573 C C . ASP A 1 72 ? -3.959 -7.913 -8.744 1.00 96.75 72 ASP A C 1
ATOM 575 O O . ASP A 1 72 ? -4.841 -8.509 -9.364 1.00 96.75 72 ASP A O 1
ATOM 579 N N . ALA A 1 73 ? -2.702 -8.366 -8.722 1.00 95.62 73 ALA A N 1
ATOM 580 C CA . ALA A 1 73 ? -2.266 -9.490 -9.540 1.00 95.62 73 ALA A CA 1
ATOM 581 C C . ALA A 1 73 ? -2.780 -10.847 -9.002 1.00 95.62 73 ALA A C 1
ATOM 583 O O . ALA A 1 73 ? -2.390 -11.243 -7.897 1.00 95.62 73 ALA A O 1
ATOM 584 N N . PRO A 1 74 ? -3.556 -11.630 -9.789 1.00 96.44 74 PRO A N 1
ATOM 585 C CA . PRO A 1 74 ? -4.179 -12.866 -9.307 1.00 96.44 74 PRO A CA 1
ATOM 586 C C . PRO A 1 74 ? -3.217 -13.867 -8.668 1.00 96.44 74 PRO A C 1
ATOM 588 O O . PRO A 1 74 ? -3.442 -14.319 -7.550 1.00 96.44 74 PRO A O 1
ATOM 591 N N . HIS A 1 75 ? -2.079 -14.122 -9.316 1.00 93.69 75 HIS A N 1
ATOM 592 C CA . HIS A 1 75 ? -1.072 -15.054 -8.807 1.00 93.69 75 HIS A CA 1
ATOM 593 C C . HIS A 1 75 ? -0.481 -14.632 -7.450 1.00 93.69 75 HIS A C 1
ATOM 595 O O . HIS A 1 75 ? -0.123 -15.488 -6.642 1.00 93.69 75 HIS A O 1
ATOM 601 N N . ASN A 1 76 ? -0.367 -13.325 -7.179 1.00 93.69 76 ASN A N 1
ATOM 602 C CA . ASN A 1 76 ? 0.104 -12.828 -5.886 1.00 93.69 76 ASN A CA 1
ATOM 603 C C . ASN A 1 76 ? -0.996 -12.956 -4.828 1.00 93.69 76 ASN A C 1
ATOM 605 O O . ASN A 1 76 ? -0.718 -13.415 -3.722 1.00 93.69 76 ASN A O 1
ATOM 609 N N . VAL A 1 77 ? -2.238 -12.603 -5.179 1.00 95.69 77 VAL A N 1
ATOM 610 C CA . VAL A 1 77 ? -3.409 -12.749 -4.300 1.00 95.69 77 VAL A CA 1
ATOM 611 C C . VAL A 1 77 ? -3.558 -14.197 -3.837 1.00 95.69 77 VAL A C 1
ATOM 613 O O . VAL A 1 77 ? -3.642 -14.457 -2.637 1.00 95.69 77 VAL A O 1
ATOM 616 N N . GLU A 1 78 ? -3.548 -15.148 -4.770 1.00 95.31 78 GLU A N 1
ATOM 617 C CA . GLU A 1 78 ? -3.650 -16.579 -4.477 1.00 95.31 78 GLU A CA 1
ATOM 618 C C . GLU A 1 78 ? -2.500 -17.057 -3.585 1.00 95.31 78 GLU A C 1
ATOM 620 O O . GLU A 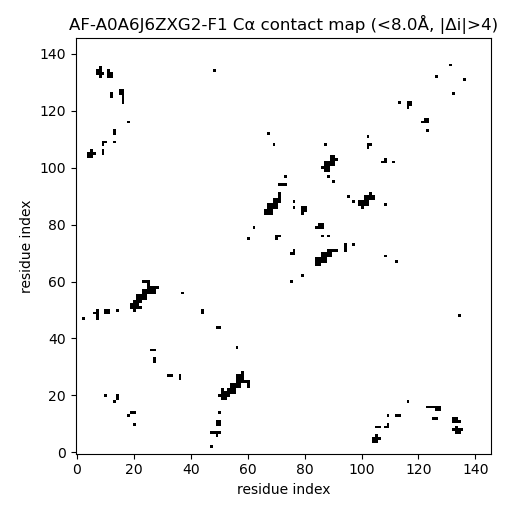1 78 ? -2.735 -17.728 -2.579 1.00 95.31 78 GLU A O 1
ATOM 625 N N . ALA A 1 79 ? -1.258 -16.674 -3.906 1.00 92.88 79 ALA A N 1
ATOM 626 C CA . ALA A 1 79 ? -0.082 -17.078 -3.142 1.00 92.88 79 ALA A CA 1
ATOM 627 C C . ALA A 1 79 ? -0.088 -16.543 -1.701 1.00 92.88 79 ALA A C 1
ATOM 629 O O . ALA A 1 79 ? 0.315 -17.264 -0.788 1.00 92.88 79 ALA A O 1
ATOM 630 N N . LEU A 1 80 ? -0.538 -15.304 -1.488 1.00 93.62 80 LEU A N 1
ATOM 631 C CA . LEU A 1 80 ? -0.666 -14.701 -0.160 1.00 93.62 80 LEU A CA 1
ATOM 632 C C . LEU A 1 80 ? -1.786 -15.374 0.646 1.00 93.62 80 LEU A C 1
ATOM 634 O O . LEU A 1 80 ? -1.566 -15.769 1.795 1.00 93.62 80 LEU A O 1
ATOM 638 N N . ARG A 1 81 ? -2.959 -15.577 0.031 1.00 94.75 81 ARG A N 1
ATOM 639 C CA . ARG A 1 81 ? -4.113 -16.238 0.665 1.00 94.75 81 ARG A CA 1
ATOM 640 C C . ARG A 1 81 ? -3.838 -17.692 1.029 1.00 94.75 81 ARG A C 1
ATOM 642 O O . ARG A 1 81 ? -4.229 -18.125 2.107 1.00 94.75 81 ARG A O 1
ATOM 649 N N . ALA A 1 82 ? -3.117 -18.433 0.185 1.00 94.00 82 ALA A N 1
ATOM 650 C CA . ALA A 1 82 ? -2.721 -19.817 0.463 1.00 94.00 82 ALA A CA 1
ATOM 651 C C . ALA A 1 82 ? -1.862 -19.959 1.734 1.00 94.00 82 ALA A C 1
ATOM 653 O O . ALA A 1 82 ? -1.757 -21.050 2.289 1.00 94.00 82 ALA A O 1
ATOM 654 N N . ARG A 1 83 ? -1.262 -18.860 2.206 1.00 91.00 83 ARG A N 1
ATOM 655 C CA . ARG A 1 83 ? -0.478 -18.794 3.447 1.00 91.00 83 ARG A CA 1
ATOM 656 C C . ARG A 1 83 ? -1.263 -18.231 4.634 1.00 91.00 83 ARG A C 1
ATOM 658 O O . ARG A 1 83 ? -0.702 -18.072 5.708 1.00 91.00 83 ARG A O 1
ATOM 665 N N . GLY A 1 84 ? -2.555 -17.957 4.454 1.00 92.56 84 GLY A N 1
ATOM 666 C CA . GLY A 1 84 ? -3.435 -17.437 5.500 1.00 92.56 84 GLY A CA 1
ATOM 667 C C . GLY A 1 84 ? -3.398 -15.918 5.671 1.00 92.56 84 GLY A C 1
ATOM 668 O O . GLY A 1 84 ? -3.928 -15.420 6.659 1.00 92.56 84 GLY A O 1
ATOM 669 N N . ASN A 1 85 ? -2.800 -15.175 4.734 1.00 94.19 85 ASN A N 1
ATOM 670 C CA . ASN A 1 85 ? -2.763 -13.714 4.807 1.00 94.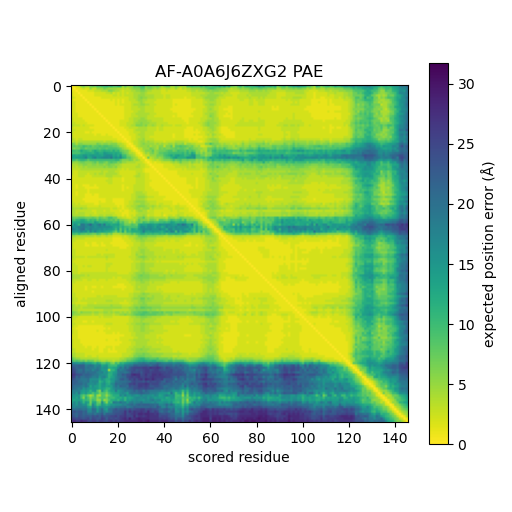19 85 ASN A CA 1
ATOM 671 C C . ASN A 1 85 ? -4.117 -13.084 4.455 1.00 94.19 85 ASN A C 1
ATOM 673 O O . ASN A 1 85 ? -4.811 -13.533 3.536 1.00 94.19 85 ASN A O 1
ATOM 677 N N . THR A 1 86 ? -4.440 -11.973 5.120 1.00 96.12 86 THR A N 1
ATOM 678 C CA . THR A 1 86 ? -5.555 -11.096 4.743 1.00 96.12 86 THR A CA 1
ATOM 679 C C . THR A 1 86 ? -5.188 -10.317 3.485 1.00 96.12 86 THR A C 1
ATOM 681 O O . THR A 1 86 ? -4.239 -9.534 3.486 1.00 96.12 86 THR A O 1
ATOM 684 N N . VAL A 1 87 ? -5.942 -10.510 2.401 1.00 97.38 87 VAL A N 1
ATOM 685 C CA . VAL A 1 87 ? -5.690 -9.841 1.116 1.00 97.38 87 VAL A CA 1
ATOM 686 C C . VAL A 1 87 ? -6.948 -9.138 0.628 1.00 97.38 87 VAL A C 1
ATOM 688 O O . VAL A 1 87 ? -7.957 -9.790 0.346 1.00 97.38 87 VAL A O 1
ATOM 691 N N . ILE A 1 88 ? -6.843 -7.819 0.491 1.00 98.50 88 ILE A N 1
ATOM 692 C CA . ILE A 1 88 ? -7.796 -6.946 -0.185 1.00 98.50 88 ILE A CA 1
ATOM 693 C C . ILE A 1 88 ? -7.440 -6.969 -1.672 1.00 98.50 88 ILE A C 1
ATOM 695 O O . ILE A 1 88 ? -6.389 -6.468 -2.081 1.00 98.50 88 ILE A O 1
ATOM 699 N N . VAL A 1 89 ? -8.304 -7.565 -2.490 1.00 98.56 89 VAL A N 1
ATOM 700 C CA . VAL A 1 89 ? -8.125 -7.553 -3.945 1.00 98.56 89 VAL A CA 1
ATOM 701 C C . VAL A 1 89 ? -8.467 -6.163 -4.458 1.00 98.56 89 VAL A C 1
ATOM 703 O O . VAL A 1 89 ? -9.599 -5.709 -4.297 1.00 98.56 89 VAL A O 1
ATOM 706 N N . PHE A 1 90 ? -7.508 -5.483 -5.077 1.00 98.31 90 PHE A N 1
ATOM 707 C CA . PHE A 1 90 ? -7.799 -4.223 -5.753 1.00 98.31 90 PHE A CA 1
ATOM 708 C C . PHE A 1 90 ? -8.429 -4.531 -7.118 1.00 98.31 90 PHE A C 1
ATOM 710 O O . PHE A 1 90 ? -7.805 -5.205 -7.941 1.00 98.31 90 PHE A O 1
ATOM 717 N N . ASP A 1 91 ? -9.674 -4.105 -7.350 1.00 98.12 91 ASP A N 1
ATOM 718 C CA . ASP A 1 91 ? -10.464 -4.525 -8.512 1.00 98.12 91 ASP A CA 1
ATOM 719 C C . ASP A 1 91 ? -9.790 -4.135 -9.822 1.00 98.12 91 ASP A C 1
ATOM 721 O O . ASP A 1 91 ? -9.464 -2.973 -10.067 1.00 98.12 91 ASP A O 1
ATOM 725 N N . GLN A 1 92 ? -9.604 -5.131 -10.682 1.00 97.19 92 GLN A N 1
ATOM 726 C CA . GLN A 1 92 ? -9.153 -4.955 -12.050 1.00 97.19 92 GLN A CA 1
ATOM 727 C C . GLN A 1 92 ? -9.918 -5.922 -12.953 1.00 97.19 92 GLN A C 1
ATOM 729 O O . GLN A 1 92 ? -10.249 -7.027 -12.523 1.00 97.19 92 GLN A O 1
ATOM 734 N N . PRO A 1 93 ? -10.162 -5.588 -14.235 1.00 97.38 93 PRO A N 1
ATOM 735 C CA . PRO A 1 93 ? -10.916 -6.460 -15.137 1.00 97.38 93 PRO A CA 1
ATOM 736 C C . PRO A 1 93 ? -10.397 -7.903 -15.207 1.00 97.38 93 PRO A C 1
ATOM 738 O O . PRO A 1 93 ? -11.182 -8.827 -15.397 1.00 97.38 93 PRO A O 1
ATOM 741 N N . TYR A 1 94 ? -9.087 -8.088 -15.038 1.00 97.06 94 TYR A N 1
ATOM 742 C CA . TYR A 1 94 ? -8.399 -9.372 -15.141 1.00 97.06 94 TYR A CA 1
ATOM 743 C C . TYR A 1 94 ? -8.387 -10.205 -13.846 1.00 97.06 94 TYR A C 1
ATOM 745 O O . TYR A 1 94 ? -7.817 -11.289 -13.862 1.00 97.06 94 TYR A O 1
ATOM 753 N N . ASN A 1 95 ? -8.942 -9.707 -12.734 1.00 98.06 95 ASN A N 1
ATOM 754 C CA . ASN A 1 95 ? -8.957 -10.409 -11.441 1.00 98.06 95 ASN A CA 1
ATOM 755 C C . ASN A 1 95 ? -10.371 -10.605 -10.866 1.00 98.06 95 ASN A C 1
ATOM 757 O O . ASN A 1 95 ? -10.530 -10.885 -9.677 1.00 98.06 95 ASN A O 1
ATOM 761 N N . ARG A 1 96 ? -11.409 -10.400 -11.686 1.00 95.94 96 ARG A N 1
ATOM 762 C CA . ARG A 1 96 ? -12.828 -10.465 -11.280 1.00 95.94 96 ARG A CA 1
ATOM 763 C C . ARG A 1 96 ? -13.337 -11.875 -11.004 1.00 95.94 96 ARG A C 1
ATOM 765 O O . ARG A 1 96 ? -14.400 -12.027 -10.421 1.00 95.94 96 ARG A O 1
ATOM 772 N N . ASP A 1 97 ? -12.594 -12.878 -11.439 1.00 96.75 97 ASP A N 1
ATOM 773 C CA . ASP A 1 97 ? -12.796 -14.285 -11.112 1.00 96.75 97 ASP A CA 1
ATOM 774 C C . ASP A 1 97 ? -12.344 -14.637 -9.685 1.00 96.75 97 ASP A C 1
ATOM 776 O O . ASP A 1 97 ? -12.709 -15.691 -9.175 1.00 96.75 97 ASP A O 1
ATOM 780 N N . LEU A 1 98 ? -11.582 -13.760 -9.020 1.00 96.94 98 LEU A N 1
ATOM 781 C CA . LEU A 1 98 ? -11.179 -13.955 -7.630 1.00 96.94 98 LEU A CA 1
ATOM 782 C C . LEU A 1 98 ? -12.285 -13.526 -6.662 1.00 96.94 98 LEU A C 1
ATOM 784 O O . LEU A 1 98 ? -12.692 -12.362 -6.631 1.00 96.94 98 LEU A O 1
ATOM 788 N N . ASP A 1 99 ? -12.687 -14.436 -5.783 1.00 95.19 99 ASP A N 1
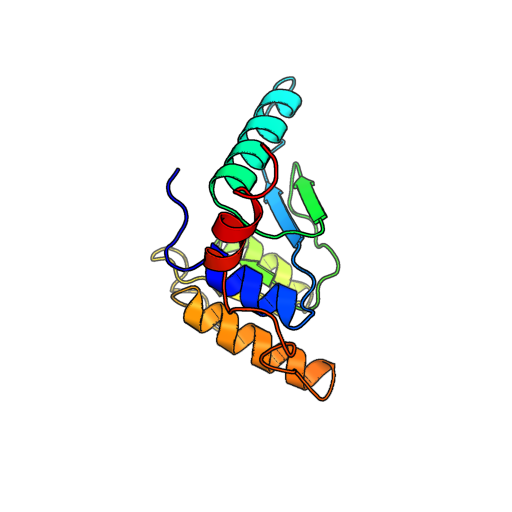ATOM 789 C CA . ASP A 1 99 ? -13.629 -14.147 -4.700 1.00 95.19 99 ASP A CA 1
ATOM 790 C C . ASP A 1 99 ? -12.971 -13.402 -3.518 1.00 95.19 99 ASP A C 1
ATOM 792 O O . ASP A 1 99 ? -11.756 -13.188 -3.477 1.00 95.19 99 ASP A O 1
ATOM 796 N N . GLY A 1 100 ? -13.763 -13.038 -2.505 1.00 95.50 100 GLY A N 1
ATOM 797 C CA . GLY A 1 100 ? -13.289 -12.532 -1.209 1.00 95.50 100 GLY A CA 1
ATOM 798 C C . GLY A 1 100 ? -13.210 -11.005 -1.092 1.00 95.50 100 GLY A C 1
ATOM 799 O O . GLY A 1 100 ? -13.795 -10.275 -1.886 1.00 95.50 100 GLY A O 1
ATOM 800 N N . LEU A 1 101 ? -12.505 -10.535 -0.056 1.00 97.88 101 LEU A N 1
ATOM 801 C CA . LEU A 1 101 ? -12.383 -9.114 0.293 1.00 97.88 101 LEU A CA 1
ATOM 802 C C . LEU A 1 101 ? -11.794 -8.301 -0.871 1.00 97.88 101 LEU A C 1
ATOM 804 O O . LEU A 1 101 ? -10.743 -8.663 -1.407 1.00 97.88 101 LEU A O 1
ATOM 808 N N . ARG A 1 102 ? -12.473 -7.218 -1.263 1.00 98.44 102 ARG A N 1
ATOM 809 C CA . ARG A 1 102 ? -12.199 -6.468 -2.496 1.00 98.44 102 ARG A CA 1
ATOM 810 C C . ARG A 1 102 ? -12.480 -4.978 -2.320 1.00 98.44 102 ARG A C 1
ATOM 812 O O . ARG A 1 102 ? -13.430 -4.621 -1.634 1.00 98.44 102 ARG A O 1
ATOM 819 N N . ALA A 1 103 ? -11.687 -4.149 -2.992 1.00 98.44 103 ALA A N 1
ATOM 820 C CA . ALA A 1 103 ? -11.884 -2.708 -3.101 1.00 98.44 103 ALA A CA 1
ATOM 821 C C . ALA A 1 103 ? -11.756 -2.264 -4.563 1.00 98.44 103 ALA A C 1
ATOM 823 O O . ALA A 1 103 ? -10.812 -2.653 -5.246 1.00 98.44 103 ALA A O 1
ATOM 824 N N . SER A 1 104 ? -12.675 -1.434 -5.045 1.00 97.88 104 SER A N 1
ATOM 825 C CA . SER A 1 104 ? -12.676 -0.899 -6.412 1.00 97.88 104 SER A CA 1
ATOM 826 C C . SER A 1 104 ? -11.911 0.420 -6.564 1.00 97.88 104 SER A C 1
ATOM 828 O O . SER A 1 104 ? -11.594 0.848 -7.673 1.00 97.88 104 SER A O 1
ATOM 830 N N . ASN A 1 105 ? -11.621 1.083 -5.445 1.00 98.12 105 ASN A N 1
ATOM 831 C CA . ASN A 1 105 ? -10.970 2.384 -5.384 1.00 98.12 105 ASN A CA 1
ATOM 832 C C . ASN A 1 105 ? -10.315 2.593 -4.006 1.00 98.12 105 ASN A C 1
ATOM 834 O O . ASN A 1 105 ? -10.481 1.789 -3.089 1.00 98.12 105 ASN A O 1
ATOM 838 N N . TRP A 1 106 ? -9.574 3.691 -3.851 1.00 97.88 106 TRP A N 1
ATOM 839 C CA . TRP A 1 106 ? -8.838 3.979 -2.617 1.00 97.88 106 TRP A CA 1
ATOM 840 C C . TRP A 1 106 ? -9.709 4.410 -1.432 1.00 97.88 106 TRP A C 1
ATOM 842 O O . TRP A 1 106 ? -9.276 4.238 -0.297 1.00 97.88 106 TRP A O 1
ATOM 852 N N . VAL A 1 107 ? -10.936 4.889 -1.668 1.00 97.56 107 VAL A N 1
ATOM 853 C CA . VAL A 1 107 ? -11.903 5.159 -0.589 1.00 97.56 107 VAL A CA 1
ATOM 854 C C . VAL A 1 107 ? -12.350 3.843 0.050 1.00 97.56 107 VAL A C 1
ATOM 856 O O . VAL A 1 107 ? -12.399 3.728 1.271 1.00 97.56 107 VAL A O 1
ATOM 859 N N . GLU A 1 108 ? -12.612 2.819 -0.764 1.00 98.44 108 GLU A N 1
ATOM 860 C CA . GLU A 1 108 ? -12.940 1.477 -0.273 1.00 98.44 108 GLU A CA 1
ATOM 861 C C . GLU A 1 108 ? -11.745 0.804 0.415 1.00 98.44 108 GLU A C 1
ATOM 863 O O . GLU A 1 108 ? -11.923 0.179 1.458 1.00 98.44 108 GLU A O 1
ATOM 868 N N . VAL A 1 109 ? -10.521 0.969 -0.109 1.00 98.50 109 VAL A N 1
ATOM 869 C CA . VAL A 1 109 ? -9.308 0.483 0.577 1.00 98.50 109 VAL A CA 1
ATOM 870 C C . VAL A 1 109 ? -9.184 1.116 1.962 1.00 98.50 109 VAL A C 1
ATOM 872 O O . VAL A 1 109 ? -8.961 0.404 2.937 1.00 98.50 109 VAL A O 1
ATOM 875 N N . GLU A 1 110 ? -9.345 2.437 2.065 1.00 97.88 110 GLU A N 1
ATOM 876 C CA . GLU A 1 110 ? -9.278 3.156 3.338 1.00 97.88 110 GLU A CA 1
ATOM 877 C C . GLU A 1 110 ? -10.311 2.645 4.347 1.00 97.88 110 GLU A C 1
ATOM 879 O O . GLU A 1 110 ? -9.954 2.372 5.496 1.00 97.88 110 GLU A O 1
ATOM 884 N N . ALA A 1 111 ? -11.564 2.467 3.920 1.00 97.62 111 ALA A N 1
ATOM 885 C CA . ALA A 1 111 ? -12.631 1.954 4.776 1.00 97.62 111 ALA A CA 1
ATOM 886 C C . ALA A 1 111 ? -12.308 0.546 5.302 1.00 97.62 111 ALA A C 1
ATOM 888 O O . ALA A 1 111 ? -12.315 0.323 6.512 1.00 97.62 111 ALA A O 1
ATOM 889 N N . ILE A 1 112 ? -11.930 -0.374 4.409 1.00 98.25 112 ILE A N 1
ATOM 890 C CA . ILE A 1 112 ? -11.615 -1.761 4.772 1.00 98.25 112 ILE A CA 1
ATOM 891 C C . ILE A 1 112 ? -10.404 -1.826 5.710 1.00 98.25 112 ILE A C 1
ATOM 893 O O . ILE A 1 112 ? -10.425 -2.546 6.705 1.00 98.25 112 ILE A O 1
ATOM 897 N N . VAL A 1 113 ? -9.335 -1.076 5.425 1.00 97.12 113 VAL A N 1
ATOM 898 C CA . VAL A 1 113 ? -8.145 -1.058 6.290 1.00 97.12 113 VAL A CA 1
ATOM 899 C C . VAL A 1 113 ? -8.477 -0.483 7.667 1.00 97.12 113 VAL A C 1
ATOM 901 O O . VAL A 1 113 ? -7.982 -0.997 8.668 1.00 97.12 113 VAL A O 1
ATOM 904 N N . SER A 1 114 ? -9.334 0.538 7.738 1.00 95.25 114 SER A N 1
ATOM 905 C CA . SER A 1 114 ? -9.778 1.114 9.013 1.00 95.25 114 SER A CA 1
ATOM 906 C C . SER A 1 114 ? -10.569 0.105 9.853 1.00 95.25 114 SER A C 1
ATOM 908 O O . SER A 1 114 ? -10.355 0.017 11.061 1.00 95.25 114 SER A O 1
ATOM 910 N N . GLU A 1 115 ? -11.437 -0.692 9.223 1.00 95.69 115 GLU A N 1
ATOM 911 C CA . GLU A 1 115 ? -12.170 -1.781 9.882 1.00 95.69 115 GLU A CA 1
ATOM 912 C C . GLU A 1 115 ? -11.216 -2.861 10.410 1.00 95.69 115 GLU A C 1
ATOM 914 O O . GLU A 1 115 ? -11.249 -3.186 11.597 1.00 95.69 115 GLU A O 1
ATOM 919 N N . LEU A 1 116 ? -10.291 -3.342 9.572 1.00 95.19 116 LEU A N 1
ATOM 920 C CA . LEU A 1 116 ? -9.283 -4.333 9.970 1.00 95.19 116 LEU A CA 1
ATOM 921 C C . LEU A 1 116 ? -8.401 -3.828 11.124 1.00 95.19 116 LEU A C 1
ATOM 923 O O . LEU A 1 116 ? -8.078 -4.578 12.049 1.00 95.19 116 LEU A O 1
ATOM 927 N N . ALA A 1 117 ? -8.017 -2.550 11.097 1.00 92.19 117 ALA A N 1
ATOM 928 C CA . ALA A 1 117 ? -7.244 -1.934 12.168 1.00 92.19 117 ALA A CA 1
ATOM 929 C C . ALA A 1 117 ? -8.058 -1.827 13.469 1.00 92.19 117 ALA A C 1
ATOM 931 O O . ALA A 1 117 ? -7.537 -2.119 14.548 1.00 92.19 117 ALA A O 1
ATOM 932 N N . ALA A 1 118 ? -9.342 -1.465 13.392 1.00 90.31 118 ALA A N 1
ATOM 933 C CA . ALA A 1 118 ? -10.223 -1.419 14.556 1.00 90.31 118 ALA A CA 1
ATOM 934 C C . ALA A 1 118 ? -10.407 -2.806 15.198 1.00 90.31 118 ALA A C 1
ATOM 936 O O . ALA A 1 118 ? -10.349 -2.918 16.423 1.00 90.31 118 ALA A O 1
ATOM 937 N N . GLU A 1 119 ? -10.553 -3.865 14.395 1.00 89.06 119 GLU A N 1
ATOM 938 C CA . GLU A 1 119 ? -10.642 -5.250 14.880 1.00 89.06 119 GLU A CA 1
ATOM 939 C C . GLU A 1 119 ? -9.357 -5.715 15.577 1.00 89.06 119 GLU A C 1
ATOM 941 O O . GLU A 1 119 ? -9.408 -6.420 16.586 1.00 89.06 119 GLU A O 1
ATOM 946 N N . LYS A 1 120 ? -8.194 -5.304 15.060 1.00 83.44 120 LYS A N 1
ATOM 947 C CA . LYS A 1 120 ? -6.882 -5.690 15.596 1.00 83.44 120 LYS A CA 1
ATOM 948 C C . LYS A 1 120 ? -6.508 -4.959 16.883 1.00 83.44 120 LYS A C 1
ATOM 950 O O . LYS A 1 120 ? -5.919 -5.571 17.771 1.00 83.44 120 LYS A O 1
ATOM 955 N N . VAL A 1 121 ? -6.803 -3.661 16.974 1.00 74.62 121 VAL A N 1
ATOM 956 C CA . VAL A 1 121 ? -6.280 -2.781 18.039 1.00 74.62 121 VAL A CA 1
ATOM 957 C C . VAL A 1 121 ? -7.371 -2.347 19.034 1.00 74.62 121 VAL A C 1
ATOM 959 O O . VAL A 1 121 ? -7.071 -1.773 20.077 1.00 74.62 121 VAL A O 1
ATOM 962 N N . GLY A 1 122 ? -8.650 -2.628 18.758 1.00 55.75 122 GLY A N 1
ATOM 963 C CA . GLY A 1 122 ? -9.786 -2.321 19.639 1.00 55.75 122 GLY A CA 1
ATOM 964 C C . GLY A 1 122 ? -10.219 -0.845 19.663 1.00 55.75 122 GLY A C 1
ATOM 965 O O . GLY A 1 122 ? -11.307 -0.540 20.150 1.00 55.75 122 GLY A O 1
ATOM 966 N N . SER A 1 123 ? -9.415 0.076 19.119 1.00 54.81 123 SER A N 1
ATOM 967 C CA . SER A 1 123 ? -9.811 1.455 18.806 1.00 54.81 123 SER A CA 1
ATOM 968 C C . SER A 1 123 ? -8.982 2.004 17.645 1.00 54.81 123 SER A C 1
ATOM 970 O O . SER A 1 123 ? -7.753 1.983 17.712 1.00 54.81 123 SER A O 1
ATOM 972 N N . PHE A 1 124 ? -9.639 2.550 16.623 1.00 55.12 124 PHE A N 1
ATOM 973 C CA . PHE A 1 124 ? -8.999 3.265 15.521 1.00 55.12 124 PHE A CA 1
ATOM 974 C C . PHE A 1 124 ? -9.490 4.714 15.548 1.00 55.12 124 PHE A C 1
ATOM 976 O O . PHE A 1 124 ? -10.686 4.969 15.406 1.00 55.12 124 PHE A O 1
ATOM 983 N N . ALA A 1 125 ? -8.593 5.664 15.819 1.00 55.56 125 ALA A N 1
ATOM 984 C CA . ALA A 1 125 ? -8.944 7.078 15.789 1.00 55.56 125 ALA A CA 1
ATOM 985 C C . ALA A 1 125 ? -8.926 7.550 14.334 1.00 55.56 125 ALA A C 1
ATOM 987 O O . ALA A 1 125 ? -7.880 7.559 13.693 1.00 55.56 125 ALA A O 1
ATOM 988 N N . SER A 1 126 ? -10.080 7.971 13.825 1.00 57.44 126 SER A N 1
ATOM 989 C CA . SER A 1 126 ? -10.253 8.436 12.446 1.00 57.44 126 SER A CA 1
ATOM 990 C C . SER A 1 126 ? -9.486 9.727 12.122 1.00 57.44 126 SER A C 1
ATOM 992 O O . SER A 1 126 ? -9.335 10.053 10.947 1.00 57.44 126 SER A O 1
ATOM 994 N N . GLN A 1 127 ? -8.986 10.459 13.129 1.00 56.53 127 GLN A N 1
ATOM 995 C CA . GLN A 1 127 ? -8.168 11.659 12.935 1.00 56.53 127 GLN A CA 1
ATOM 996 C C . GLN A 1 127 ? -7.366 12.027 14.199 1.00 56.53 127 GLN A C 1
ATOM 998 O O . GLN A 1 127 ? -7.904 12.002 15.309 1.00 56.53 127 GLN A O 1
ATOM 1003 N N . LEU A 1 128 ? -6.095 12.423 14.043 1.00 54.34 128 LEU A N 1
ATOM 1004 C CA . LEU A 1 128 ? -5.310 13.031 15.126 1.00 54.34 128 LEU A CA 1
ATOM 1005 C C . LEU A 1 128 ? -5.724 14.505 15.327 1.00 54.34 128 LEU A C 1
ATOM 1007 O O . LEU A 1 128 ? -5.853 15.237 14.339 1.00 54.34 128 LEU A O 1
ATOM 1011 N N . PRO A 1 129 ? -5.897 14.991 16.574 1.00 48.59 129 PRO A N 1
ATOM 1012 C CA . PRO A 1 129 ? -6.229 16.391 16.829 1.00 48.59 129 PRO A CA 1
ATOM 1013 C C . PRO A 1 129 ? -5.162 17.340 16.260 1.00 48.59 129 PRO A C 1
ATOM 1015 O O . PRO A 1 129 ? -3.990 17.241 16.614 1.00 48.59 129 PRO A O 1
ATOM 1018 N N . GLY A 1 130 ? -5.574 18.287 15.411 1.00 54.91 130 GLY A N 1
ATOM 1019 C CA . GLY A 1 130 ? -4.696 19.332 14.866 1.00 54.91 130 GLY A CA 1
ATOM 1020 C C . GLY A 1 130 ? -3.990 19.000 13.546 1.00 54.91 130 GLY A C 1
ATOM 1021 O O . GLY A 1 130 ? -3.180 19.807 13.094 1.00 54.91 130 GLY A O 1
ATOM 1022 N N . VAL A 1 131 ? -4.296 17.863 12.909 1.00 57.38 131 VAL A N 1
ATOM 1023 C CA . VAL A 1 131 ? -3.782 17.509 11.575 1.00 57.38 131 VAL A CA 1
ATOM 1024 C C . VAL A 1 131 ? -4.902 17.674 10.539 1.00 57.38 131 VAL A C 1
ATOM 1026 O O . VAL A 1 131 ? -5.959 17.050 10.662 1.00 57.38 131 VAL A O 1
ATOM 1029 N N . ASP A 1 132 ? -4.690 18.546 9.544 1.00 58.50 132 ASP A N 1
ATOM 1030 C CA . ASP A 1 132 ? -5.582 18.677 8.378 1.00 58.50 132 ASP A CA 1
ATOM 1031 C C . ASP A 1 132 ? -5.605 17.348 7.603 1.00 58.50 132 ASP A C 1
ATOM 1033 O O . ASP A 1 132 ? -4.576 16.684 7.488 1.00 58.50 132 ASP A O 1
ATOM 1037 N N . ALA A 1 133 ? -6.764 16.936 7.090 1.00 62.53 133 ALA A N 1
ATOM 1038 C CA . ALA A 1 133 ? -6.913 15.627 6.454 1.00 62.53 133 ALA A CA 1
ATOM 1039 C C . ALA A 1 133 ? -6.257 15.576 5.059 1.00 62.53 133 ALA A C 1
ATOM 1041 O O . ALA A 1 133 ? -6.437 16.484 4.251 1.00 62.53 133 ALA A O 1
ATOM 1042 N N . GLY A 1 134 ? -5.576 14.468 4.746 1.00 65.38 134 GLY A N 1
ATOM 1043 C CA . GLY A 1 134 ? -5.088 14.168 3.392 1.00 65.38 134 GLY A CA 1
ATOM 1044 C C . GLY A 1 134 ? -3.738 14.799 3.024 1.00 65.38 134 GLY A C 1
ATOM 1045 O O . GLY A 1 134 ? -3.011 15.320 3.873 1.00 65.38 134 GLY A O 1
ATOM 1046 N N . ALA A 1 135 ? -3.374 14.698 1.743 1.00 72.19 135 ALA A N 1
ATOM 1047 C CA . ALA A 1 135 ? -2.075 15.116 1.215 1.00 72.19 135 ALA A CA 1
ATOM 1048 C C . ALA A 1 135 ? -1.949 16.640 1.051 1.00 72.19 135 ALA A C 1
ATOM 1050 O O . ALA A 1 135 ? -0.841 17.178 1.113 1.00 72.19 135 ALA A O 1
ATOM 1051 N N . ASP A 1 136 ? -3.073 17.351 0.906 1.00 70.62 136 ASP A N 1
ATOM 1052 C CA . ASP A 1 136 ? -3.134 18.805 0.676 1.00 70.62 136 ASP A CA 1
ATOM 1053 C C . ASP A 1 136 ? -2.397 19.636 1.743 1.00 70.62 136 ASP A C 1
ATOM 1055 O O . ASP A 1 136 ? -1.932 20.750 1.480 1.00 70.62 136 ASP A O 1
ATOM 1059 N N . ARG A 1 137 ? -2.220 19.088 2.952 1.00 69.81 137 ARG A N 1
ATOM 1060 C CA . ARG A 1 137 ? -1.455 19.726 4.034 1.00 69.81 137 ARG A CA 1
ATOM 1061 C C . ARG A 1 137 ? 0.033 19.905 3.714 1.00 69.81 137 ARG A C 1
ATOM 1063 O O . ARG A 1 137 ? 0.658 20.822 4.242 1.00 69.81 137 ARG A O 1
ATOM 1070 N N . LEU A 1 138 ? 0.612 19.061 2.855 1.00 69.31 138 LEU A N 1
ATOM 1071 C CA . LEU A 1 138 ? 2.051 19.062 2.567 1.00 69.31 138 LEU A CA 1
ATOM 1072 C C . LEU A 1 138 ? 2.490 20.318 1.803 1.00 69.31 138 LEU A C 1
ATOM 1074 O O . LEU A 1 138 ? 3.557 20.866 2.080 1.00 69.31 138 LEU A O 1
ATOM 1078 N N . GLY A 1 139 ? 1.639 20.834 0.910 1.00 59.25 139 GLY A N 1
ATOM 1079 C CA . GLY A 1 139 ? 1.923 22.051 0.144 1.00 59.25 139 GLY A CA 1
ATOM 1080 C C . GLY A 1 139 ? 1.990 23.320 1.001 1.00 59.25 139 GLY A C 1
ATOM 1081 O O . GLY A 1 139 ? 2.625 24.294 0.605 1.00 59.25 139 GLY A O 1
ATOM 1082 N N . ARG A 1 140 ? 1.389 23.316 2.201 1.00 56.12 140 ARG A N 1
ATOM 1083 C CA . ARG A 1 140 ? 1.409 24.468 3.121 1.00 56.12 140 ARG A CA 1
ATOM 1084 C C . ARG A 1 140 ? 2.691 24.578 3.947 1.00 56.12 140 ARG A C 1
ATOM 1086 O O . ARG A 1 140 ? 2.986 25.663 4.432 1.00 56.12 140 ARG A O 1
ATOM 1093 N N . ASN A 1 141 ? 3.463 23.499 4.084 1.00 49.50 141 ASN A N 1
ATOM 1094 C CA . ASN A 1 141 ? 4.722 23.522 4.837 1.00 49.50 141 ASN A CA 1
ATOM 1095 C C . ASN A 1 141 ? 5.948 23.854 3.970 1.00 49.50 141 ASN A C 1
ATOM 1097 O O . ASN A 1 141 ? 6.963 24.271 4.515 1.00 49.50 141 ASN A O 1
ATOM 1101 N N . GLN A 1 142 ? 5.859 23.745 2.640 1.00 49.41 142 GLN A N 1
ATOM 1102 C CA . GLN A 1 142 ? 6.963 24.089 1.726 1.00 49.41 142 GLN A CA 1
ATOM 1103 C C . GLN A 1 142 ? 7.148 25.599 1.48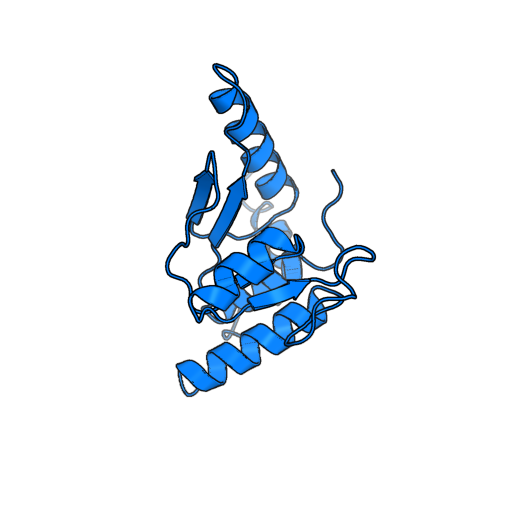6 1.00 49.41 142 GLN A C 1
ATOM 1105 O O . GLN A 1 142 ? 8.172 26.005 0.951 1.00 49.41 142 GLN A O 1
ATOM 1110 N N . ILE A 1 143 ? 6.194 26.442 1.894 1.00 45.12 143 ILE A N 1
ATOM 1111 C CA . ILE A 1 143 ? 6.251 27.909 1.712 1.00 45.12 143 ILE A CA 1
ATOM 1112 C C . ILE A 1 143 ? 6.971 28.651 2.851 1.00 45.12 143 ILE A C 1
ATOM 1114 O O . ILE A 1 143 ? 7.111 29.868 2.779 1.00 45.12 143 ILE A O 1
ATOM 1118 N N . ASN A 1 144 ? 7.436 27.942 3.886 1.00 38.94 144 ASN A N 1
ATOM 1119 C CA . ASN A 1 144 ? 8.096 28.545 5.054 1.00 38.94 144 ASN A CA 1
ATOM 1120 C C . ASN A 1 144 ? 9.614 28.303 5.113 1.00 38.94 144 ASN A C 1
ATOM 1122 O O . ASN A 1 144 ? 10.251 28.695 6.088 1.00 38.94 144 ASN A O 1
ATOM 1126 N N . GLU A 1 145 ? 10.200 27.695 4.081 1.00 39.75 145 GLU A N 1
ATOM 1127 C CA . GLU A 1 145 ? 11.652 27.574 3.924 1.00 39.75 145 GLU A CA 1
ATOM 1128 C C . GLU A 1 145 ? 12.080 28.297 2.640 1.00 39.75 145 GLU A C 1
ATOM 1130 O O . GLU A 1 145 ? 12.278 27.692 1.587 1.00 39.75 145 GLU A O 1
ATOM 1135 N N . THR A 1 146 ? 12.155 29.629 2.690 1.00 38.53 146 THR A N 1
ATOM 1136 C CA . THR A 1 146 ? 12.881 30.443 1.699 1.00 38.53 146 THR A CA 1
ATOM 1137 C C . THR A 1 146 ? 13.501 31.659 2.366 1.00 38.53 146 THR A C 1
ATOM 1139 O O . THR A 1 146 ? 12.828 32.259 3.235 1.00 38.53 146 THR A O 1
#

Nearest PDB structures (foldseek):
  6hdm-assembly1_A  TM=6.048E-01  e=3.511E-01  Lactococcus lactis subsp. lactis Il1403
  7yfh-assembly1_D  TM=3.231E-01  e=3.098E-02  Rattus norvegicus
  1lbi-assembly1_D  TM=3.090E-01  e=1.706E-01  Escherichia coli
  1yt5-assembly2_C  TM=3.836E-01  e=1.588E+00  Thermotoga maritima
  6qss-assembly1_D  TM=3.678E-01  e=4.846E+00  Ignicoccus islandicus DSM 13165

Organism: NCBI:txid449393

Secondary structure (DSSP, 8-state):
-PPPTTHHHHHHHHHHTT---EEEE----STT-HHHHHHHHHHHHHHTT---SEEEE-SS------S-EEE--HHHHHHHHTTT--EEEEP-GGGTT--SSEESSHHHHHHHHHHHHHHHHS---S--TT--SSGGGHHHHGGG--

Solvent-accessible surface area (backbone atoms only — not comparable to full-atom values): 8908 Å² total; per-residue (Å²): 133,84,78,67,76,57,42,29,32,34,44,34,42,42,43,63,44,65,48,86,41,66,47,79,42,79,66,53,80,54,88,96,45,50,70,60,53,50,49,58,50,51,54,49,33,60,78,56,56,49,67,62,80,45,75,46,80,23,76,60,84,72,91,67,100,65,87,63,42,82,42,54,54,58,74,58,49,51,58,42,43,77,72,72,48,51,57,36,34,38,64,45,93,92,34,70,88,60,81,77,57,67,23,83,49,34,70,48,44,42,52,54,51,50,50,55,45,25,72,74,66,75,66,62,55,92,64,53,92,93,61,73,80,35,49,75,54,59,69,69,62,64,75,77,74,126

Foldseek 3Di:
DDDFPCQQQLQQLCVQLPHAAEAEDQQPQDPPCVVVSVCVVVVVCVVVNHDHPYYHHDPDDDDDDDQEEEEADQVVQVVCVVVVHHYAHADDPVNPPDDDHYDPGSVSVSVVVQVSVCVVPVDGDSHDPPDDGGDVVVVVVVVPPD

Mean predicted aligned error: 7.46 Å

Sequence (146 aa):
MPALEGVSDALWRLSDAGVWIRIVTHRLVTHWGHALIVSDTVDWLDAKSIPYRDICFLGRKPEIEADAYVEDAPHNVEALRARGNTVIVFDQPYNRDLDGLRASNWVEVEAIVSELAAEKVGSFASQLPGVDAGADRLGRNQINET